Protein AF-A0A5K1C7P5-F1 (afdb_monomer)

Foldseek 3Di:
DDAPEQDADEEEDDLVVLVCLVPDLDDHDPNYHYDDDDHPSCVSND

Organism: NCBI:txid210225

InterPro domains:
  IPR001611 Leucine-rich repeat [PF00560] (24-45)
  IPR032675 Leucine-rich repeat domain superfamily [G3DSA:3.80.10.10] (1-46)

Nearest PDB structures (foldseek):
  6fif-assembly1_A  TM=8.750E-01  e=6.852E-01  Arabidopsis thaliana
  3riz-assembly1_A  TM=8.841E-01  e=1.589E+00  Arabidopsis thaliana

Mean predicted aligned error: 2.56 Å

Sequence (46 aa):
AIDLLRNLLNGILLDSVGNLTTTLWSLRLSSNQIEGTIPLALANLT

Structure (mmCIF, N/CA/C/O backbone):
data_AF-A0A5K1C7P5-F1
#
_entry.id   AF-A0A5K1C7P5-F1
#
loop_
_atom_site.group_PDB
_atom_site.id
_atom_site.type_symbol
_atom_site.label_atom_id
_atom_site.label_alt_id
_atom_site.label_comp_id
_atom_site.label_asym_id
_atom_site.label_entity_id
_atom_site.label_seq_id
_atom_site.pdbx_PDB_ins_code
_atom_site.Cartn_x
_atom_site.Cartn_y
_atom_site.Cartn_z
_atom_site.occupancy
_atom_site.B_iso_or_equiv
_atom_site.auth_seq_id
_atom_site.auth_comp_id
_atom_site.auth_asym_id
_atom_site.auth_atom_id
_atom_site.pdbx_PDB_model_num
ATOM 1 N N . ALA A 1 1 ? 4.245 -6.556 -8.803 1.00 90.12 1 ALA A N 1
ATOM 2 C CA . ALA A 1 1 ? 2.778 -6.690 -8.726 1.00 90.12 1 ALA A CA 1
ATOM 3 C C . ALA A 1 1 ? 2.417 -7.371 -7.419 1.00 90.12 1 ALA A C 1
ATOM 5 O O . ALA A 1 1 ? 3.141 -8.275 -7.016 1.00 90.12 1 ALA A O 1
ATOM 6 N N . ILE A 1 2 ? 1.342 -6.932 -6.770 1.00 95.06 2 ILE A N 1
ATOM 7 C CA . ILE A 1 2 ? 0.777 -7.565 -5.573 1.00 95.06 2 ILE A CA 1
ATOM 8 C C . ILE A 1 2 ? -0.657 -7.984 -5.888 1.00 95.06 2 ILE A C 1
ATOM 10 O O . ILE A 1 2 ? -1.444 -7.174 -6.383 1.00 95.06 2 ILE A O 1
ATOM 14 N N . ASP A 1 3 ? -0.983 -9.240 -5.587 1.00 96.94 3 ASP A N 1
ATOM 15 C CA . ASP A 1 3 ? -2.333 -9.779 -5.706 1.00 96.94 3 ASP A CA 1
ATOM 16 C C . ASP A 1 3 ? -2.848 -10.211 -4.333 1.00 96.94 3 ASP A C 1
ATOM 18 O O . ASP A 1 3 ? -2.319 -11.130 -3.711 1.00 96.94 3 ASP A O 1
ATOM 22 N N . LEU A 1 4 ? -3.858 -9.494 -3.850 1.00 96.56 4 LEU A N 1
ATOM 23 C CA . LEU A 1 4 ? -4.556 -9.744 -2.592 1.00 96.56 4 LEU A CA 1
ATOM 24 C C . LEU A 1 4 ? -6.057 -9.935 -2.843 1.00 96.56 4 LEU A C 1
ATOM 26 O O . LEU A 1 4 ? -6.879 -9.734 -1.945 1.00 96.56 4 LEU A O 1
ATOM 30 N N . LEU A 1 5 ? -6.432 -10.315 -4.063 1.00 97.69 5 LEU A N 1
ATOM 31 C CA . LEU A 1 5 ? -7.809 -10.565 -4.460 1.00 97.69 5 LEU A CA 1
ATOM 3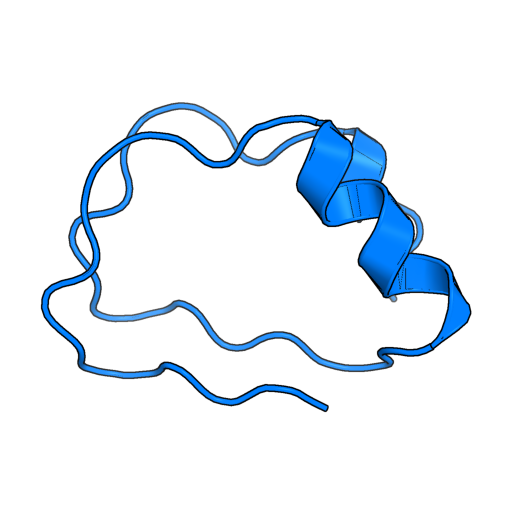2 C C . LEU A 1 5 ? -8.461 -11.639 -3.574 1.00 97.69 5 LEU A C 1
ATOM 34 O O . LEU A 1 5 ? -7.854 -12.668 -3.287 1.00 97.69 5 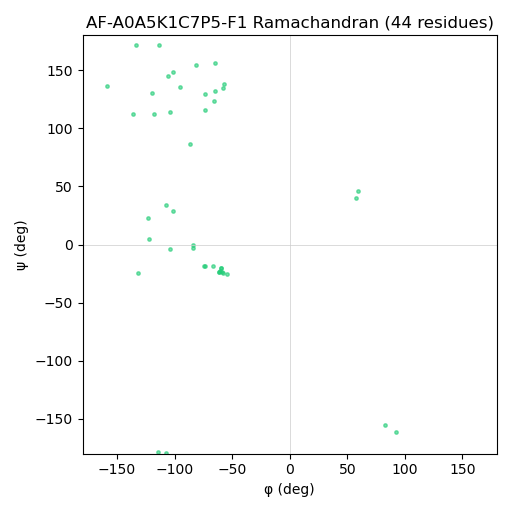LEU A O 1
ATOM 38 N N . ARG A 1 6 ? -9.724 -11.413 -3.187 1.00 98.00 6 ARG A N 1
ATOM 39 C CA . ARG A 1 6 ? -10.555 -12.370 -2.419 1.00 98.00 6 ARG A CA 1
ATOM 40 C C . ARG A 1 6 ? -9.965 -12.756 -1.059 1.00 98.00 6 ARG A C 1
ATOM 42 O O . ARG A 1 6 ? -9.973 -13.928 -0.687 1.00 98.00 6 ARG A O 1
ATOM 49 N N . ASN A 1 7 ? -9.502 -11.763 -0.309 1.00 98.00 7 ASN A N 1
ATOM 50 C CA . ASN A 1 7 ? -9.126 -11.925 1.093 1.00 98.00 7 ASN A CA 1
ATOM 51 C C . ASN A 1 7 ? -10.163 -11.263 2.020 1.00 98.00 7 ASN A C 1
ATOM 53 O O . ASN A 1 7 ? -11.185 -10.734 1.583 1.00 98.00 7 ASN A O 1
ATOM 57 N N . LEU A 1 8 ? -9.911 -11.330 3.327 1.00 97.94 8 LEU A N 1
ATOM 58 C CA . LEU A 1 8 ? -10.728 -10.690 4.364 1.00 97.94 8 LEU A CA 1
ATOM 59 C C . LEU A 1 8 ? -10.082 -9.390 4.873 1.00 97.94 8 LEU A C 1
ATOM 61 O O . LEU A 1 8 ? -10.248 -9.030 6.038 1.00 97.94 8 LEU A O 1
ATOM 65 N N . LEU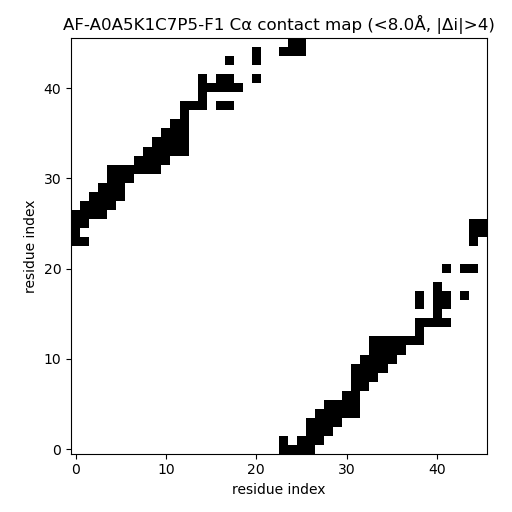 A 1 9 ? -9.300 -8.706 4.027 1.00 97.38 9 LEU A N 1
ATOM 66 C CA . LEU A 1 9 ? -8.668 -7.441 4.404 1.00 97.38 9 LEU A CA 1
ATOM 67 C C . LEU A 1 9 ? -9.755 -6.395 4.647 1.00 97.38 9 LEU A C 1
ATOM 69 O O . LEU A 1 9 ? -10.656 -6.245 3.824 1.00 97.38 9 LEU A O 1
ATOM 73 N N . ASN A 1 10 ? -9.657 -5.685 5.763 1.00 97.50 10 ASN A N 1
ATOM 74 C CA . ASN A 1 10 ? -10.607 -4.659 6.176 1.00 97.50 10 ASN A CA 1
ATOM 75 C C . ASN A 1 10 ? -9.880 -3.389 6.637 1.00 97.50 10 ASN A C 1
ATOM 77 O O . ASN A 1 10 ? -8.652 -3.372 6.750 1.00 97.50 10 ASN A O 1
ATOM 81 N N . GLY A 1 11 ? -10.648 -2.328 6.880 1.00 96.81 11 GLY A N 1
ATOM 82 C CA . GLY A 1 11 ? -10.126 -1.018 7.261 1.00 96.81 11 GLY A CA 1
ATOM 83 C C . GLY A 1 11 ? -9.892 -0.111 6.057 1.00 96.81 11 GLY A C 1
ATOM 84 O O . GLY A 1 11 ? -10.449 -0.336 4.987 1.00 96.81 11 GLY A O 1
ATOM 85 N N . ILE A 1 12 ? -9.081 0.931 6.236 1.00 96.62 12 ILE A N 1
ATOM 86 C CA . ILE A 1 12 ? -8.862 1.974 5.225 1.00 96.62 12 ILE A CA 1
ATOM 87 C C . ILE A 1 12 ? -7.490 1.840 4.560 1.00 96.62 12 ILE A C 1
ATOM 89 O O . ILE A 1 12 ? -6.497 1.502 5.206 1.00 96.62 12 ILE A O 1
ATOM 93 N N . LEU A 1 13 ? -7.415 2.161 3.270 1.00 95.75 13 LEU A N 1
ATOM 94 C CA . LEU A 1 13 ? -6.136 2.395 2.601 1.00 95.75 13 LEU A CA 1
ATOM 95 C C . LEU A 1 13 ? -5.581 3.746 3.065 1.00 95.75 13 LEU A C 1
ATOM 97 O O . LEU A 1 13 ? -6.181 4.785 2.816 1.00 95.75 13 LEU A O 1
ATOM 101 N N . LEU A 1 14 ? -4.439 3.729 3.748 1.00 95.69 14 LEU A N 1
ATOM 102 C CA . LEU A 1 14 ? -3.729 4.942 4.158 1.00 95.69 14 LEU A CA 1
ATOM 103 C C . LEU A 1 14 ? -2.883 5.490 3.005 1.00 95.69 14 LEU A C 1
ATOM 105 O O . LEU A 1 14 ? -2.391 4.712 2.190 1.00 95.69 14 LEU A O 1
ATOM 109 N N . ASP A 1 15 ? -2.607 6.797 2.995 1.00 95.75 15 ASP A N 1
ATOM 110 C CA . ASP A 1 15 ? -1.737 7.443 1.992 1.00 95.75 15 ASP A CA 1
ATOM 111 C C . ASP A 1 15 ? -0.341 6.802 1.885 1.00 95.75 15 ASP A C 1
ATOM 113 O O . ASP A 1 15 ? 0.280 6.828 0.823 1.00 95.75 15 ASP A O 1
ATOM 117 N N . SER A 1 16 ? 0.136 6.150 2.951 1.00 94.56 16 SER A N 1
ATOM 118 C CA . SER A 1 16 ? 1.406 5.412 2.958 1.00 94.56 16 SER A CA 1
ATOM 119 C C . SER A 1 16 ? 1.466 4.269 1.937 1.00 94.56 16 SER A C 1
ATOM 121 O O . SER A 1 16 ? 2.564 3.875 1.539 1.00 94.56 16 SER A O 1
ATOM 123 N N . VAL A 1 17 ? 0.322 3.768 1.452 1.00 93.88 17 VAL A N 1
ATOM 124 C CA . VAL A 1 17 ? 0.268 2.786 0.356 1.00 93.88 17 VAL A CA 1
ATOM 125 C C . VAL A 1 17 ? 0.875 3.338 -0.943 1.00 93.88 17 VAL A C 1
ATOM 127 O O . VAL A 1 17 ? 1.374 2.568 -1.762 1.00 93.88 17 VAL A O 1
ATOM 130 N N . GLY A 1 18 ? 0.915 4.665 -1.109 1.00 93.62 18 GLY A N 1
ATOM 131 C CA . GLY A 1 18 ? 1.569 5.325 -2.239 1.00 93.62 18 GLY A CA 1
ATOM 132 C C . GLY A 1 18 ? 3.070 5.053 -2.326 1.00 93.62 18 GLY A C 1
ATOM 133 O O . GLY A 1 18 ? 3.619 5.049 -3.421 1.00 93.62 18 GLY A O 1
ATOM 134 N N . ASN A 1 19 ? 3.743 4.701 -1.222 1.00 94.50 19 ASN A N 1
ATOM 135 C CA . ASN A 1 19 ? 5.163 4.317 -1.263 1.00 94.50 1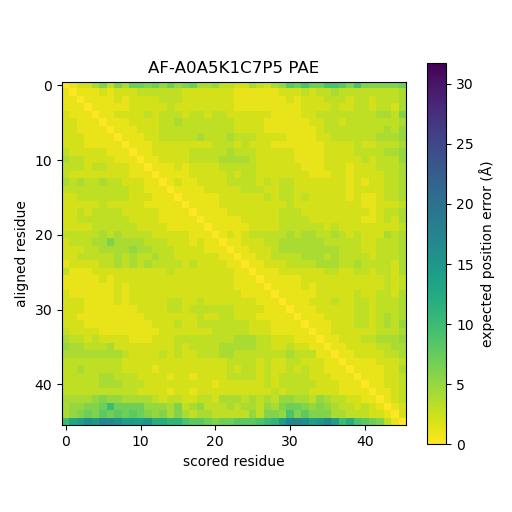9 ASN A CA 1
ATOM 136 C C . ASN A 1 19 ? 5.415 3.109 -2.183 1.00 94.50 19 ASN A C 1
ATOM 138 O O . ASN A 1 19 ? 6.519 2.939 -2.707 1.00 94.50 19 ASN A O 1
ATOM 142 N N . LEU A 1 20 ? 4.386 2.288 -2.413 1.00 93.06 20 LEU A N 1
ATOM 143 C CA . LEU A 1 20 ? 4.457 1.123 -3.283 1.00 93.06 20 LEU A CA 1
ATOM 144 C C . LEU A 1 20 ? 4.463 1.485 -4.778 1.00 93.06 20 LEU A C 1
AT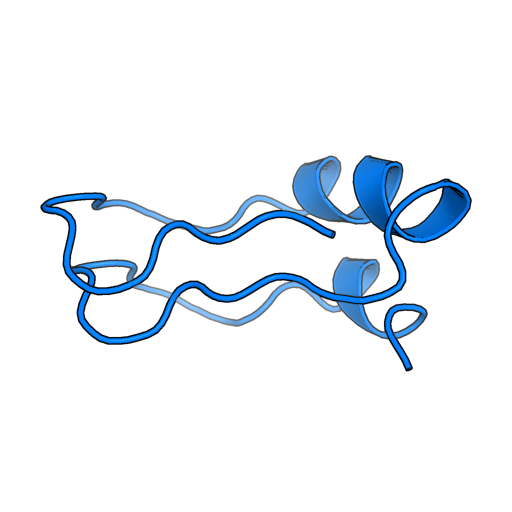OM 146 O O . LEU A 1 20 ? 4.898 0.660 -5.579 1.00 93.06 20 LEU A O 1
ATOM 150 N N . THR A 1 21 ? 4.043 2.692 -5.183 1.00 91.62 21 THR A N 1
ATOM 151 C CA . THR A 1 21 ? 3.953 3.076 -6.611 1.00 91.62 21 THR A CA 1
ATOM 152 C C . THR A 1 21 ? 5.319 3.160 -7.292 1.00 91.62 21 THR A C 1
ATOM 154 O O . THR A 1 21 ? 5.407 3.122 -8.510 1.00 91.62 21 THR A O 1
ATOM 157 N N . THR A 1 22 ? 6.401 3.265 -6.517 1.00 92.56 22 THR A N 1
ATOM 158 C CA . THR A 1 22 ? 7.780 3.298 -7.034 1.00 92.56 22 THR A CA 1
ATOM 159 C C . THR A 1 22 ? 8.276 1.935 -7.524 1.00 92.56 22 THR A C 1
ATOM 161 O O . THR A 1 22 ? 9.257 1.867 -8.260 1.00 92.56 22 THR A O 1
ATOM 164 N N . THR A 1 23 ? 7.623 0.844 -7.112 1.00 92.62 23 THR A N 1
ATOM 165 C CA . THR A 1 23 ? 8.077 -0.535 -7.374 1.00 92.62 23 THR A CA 1
ATOM 166 C C . THR A 1 23 ? 6.976 -1.443 -7.918 1.00 92.62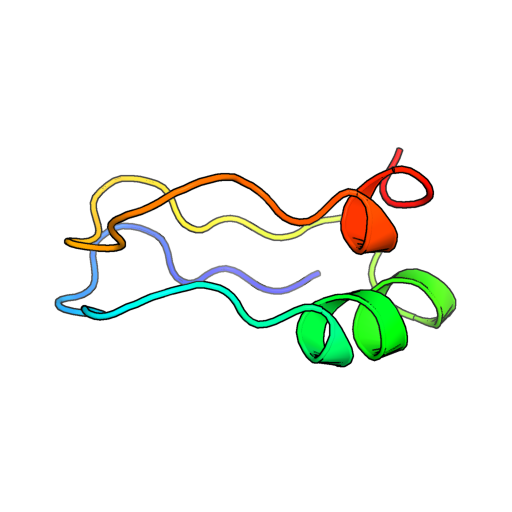 23 THR A C 1
ATOM 168 O O . THR A 1 23 ? 7.263 -2.441 -8.586 1.00 92.62 23 THR A O 1
ATOM 171 N N . LEU A 1 24 ? 5.708 -1.128 -7.653 1.00 91.69 24 LEU A N 1
ATOM 172 C CA . LEU A 1 24 ? 4.566 -1.870 -8.164 1.00 91.69 24 LEU A CA 1
ATOM 173 C C . LEU A 1 24 ? 4.029 -1.236 -9.440 1.00 91.69 24 LEU A C 1
ATOM 175 O O . LEU A 1 24 ? 3.793 -0.041 -9.506 1.00 91.69 24 LEU A O 1
ATOM 179 N N . TRP A 1 25 ? 3.744 -2.094 -10.412 1.00 91.50 25 TRP A N 1
ATOM 180 C CA . TRP A 1 25 ? 2.977 -1.769 -11.616 1.00 91.50 25 TRP A CA 1
ATOM 181 C C . TRP A 1 25 ? 1.539 -2.318 -11.556 1.00 91.50 25 TRP A C 1
ATOM 183 O O . TRP A 1 25 ? 0.753 -2.138 -12.472 1.00 91.50 25 TRP A O 1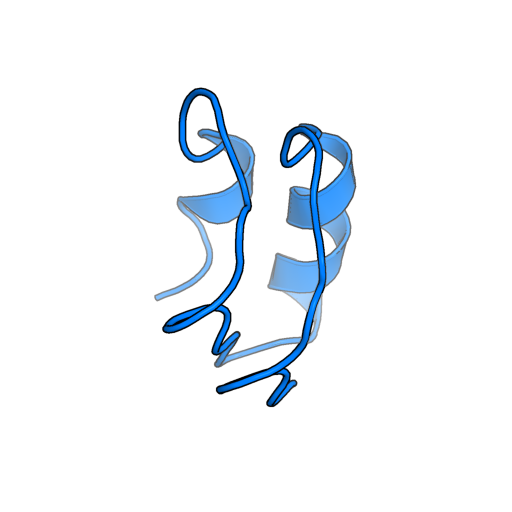
ATOM 193 N N . SER A 1 26 ? 1.189 -3.066 -10.501 1.00 92.81 26 SER A N 1
ATOM 194 C CA . SER A 1 26 ? -0.160 -3.610 -10.315 1.00 92.81 26 SER A CA 1
ATOM 195 C C . SER A 1 26 ? -0.418 -3.947 -8.850 1.00 92.81 26 SER A C 1
ATOM 197 O O . SER A 1 26 ? 0.438 -4.551 -8.189 1.00 92.81 26 SER A O 1
ATOM 199 N N . LEU A 1 27 ? -1.606 -3.577 -8.374 1.00 93.94 27 LEU A N 1
ATOM 200 C CA . LEU A 1 27 ? -2.124 -3.851 -7.038 1.00 93.94 27 LEU A CA 1
ATOM 201 C C . LEU A 1 27 ? -3.586 -4.305 -7.157 1.00 93.94 27 LEU A C 1
ATOM 203 O O . LEU A 1 27 ? -4.453 -3.518 -7.535 1.00 93.94 27 LEU A O 1
ATOM 207 N N . ARG A 1 28 ? -3.871 -5.574 -6.848 1.00 95.31 28 ARG A N 1
ATOM 208 C CA . ARG A 1 28 ? -5.235 -6.131 -6.867 1.00 95.31 28 ARG A CA 1
ATOM 209 C C . ARG A 1 28 ? -5.765 -6.269 -5.446 1.00 95.31 28 ARG A C 1
ATOM 211 O O . ARG A 1 28 ? -5.257 -7.074 -4.674 1.00 95.31 28 ARG A O 1
ATOM 218 N N . LEU A 1 29 ? -6.801 -5.495 -5.126 1.00 95.62 29 LEU A N 1
ATOM 219 C CA . LEU A 1 29 ? -7.452 -5.474 -3.807 1.00 95.62 29 LEU A CA 1
ATOM 220 C C . LEU A 1 29 ? -8.950 -5.803 -3.867 1.00 95.62 29 LEU A C 1
ATOM 222 O O . LEU A 1 29 ? -9.636 -5.734 -2.850 1.00 95.62 29 LEU A O 1
ATOM 226 N N . SER A 1 30 ? -9.484 -6.156 -5.038 1.00 95.38 30 SER A N 1
ATOM 227 C CA . SER A 1 30 ? -10.913 -6.433 -5.183 1.00 95.38 30 SER A CA 1
ATOM 228 C C . SER A 1 30 ? -11.356 -7.660 -4.380 1.00 95.38 30 SER A C 1
ATOM 230 O O . SER A 1 30 ? -10.566 -8.550 -4.052 1.00 95.38 30 SER A O 1
ATOM 232 N N . SER A 1 31 ? -12.651 -7.695 -4.054 1.00 97.56 31 SER A N 1
ATOM 233 C CA . SER A 1 31 ? -13.241 -8.720 -3.183 1.00 97.56 31 SER A CA 1
ATOM 234 C C . SER A 1 31 ? -12.586 -8.783 -1.794 1.00 97.56 31 SER A C 1
ATOM 236 O O . SER A 1 31 ? -12.380 -9.867 -1.262 1.00 97.56 31 SER A O 1
ATOM 238 N N . ASN A 1 32 ? -12.268 -7.618 -1.227 1.00 97.94 32 ASN A N 1
ATOM 239 C CA . ASN A 1 32 ? -11.944 -7.425 0.187 1.00 97.94 32 ASN A CA 1
ATOM 240 C C . ASN A 1 32 ? -13.024 -6.547 0.847 1.00 97.94 32 ASN A C 1
ATOM 242 O O . ASN A 1 32 ? -13.980 -6.134 0.194 1.00 97.94 32 ASN A O 1
ATOM 246 N N . GLN A 1 33 ? -12.862 -6.255 2.133 1.00 98.06 33 GLN A N 1
ATOM 247 C CA . GLN A 1 33 ? -13.732 -5.405 2.952 1.00 98.06 33 GLN A CA 1
ATOM 248 C C . GLN A 1 33 ? -13.046 -4.062 3.262 1.00 98.06 33 GLN A C 1
ATOM 250 O O . GLN A 1 33 ? -13.171 -3.527 4.359 1.00 98.06 33 GLN A O 1
ATOM 255 N N . ILE A 1 34 ? -12.249 -3.551 2.316 1.00 96.69 34 ILE A N 1
ATOM 256 C CA . ILE A 1 34 ? -11.582 -2.253 2.455 1.00 96.69 34 ILE A CA 1
ATOM 257 C C . ILE A 1 34 ? -12.630 -1.150 2.292 1.00 96.69 34 ILE A C 1
ATOM 259 O O . ILE A 1 34 ? -13.394 -1.144 1.327 1.00 96.69 34 ILE A O 1
ATOM 263 N N . GLU A 1 35 ? -12.643 -0.219 3.235 1.00 95.94 35 GLU A N 1
ATOM 264 C CA . GLU A 1 35 ? -13.588 0.888 3.339 1.00 95.94 35 GLU A CA 1
ATOM 265 C C . GLU A 1 35 ? -12.884 2.239 3.122 1.00 95.94 35 GLU A C 1
ATOM 267 O O . GLU A 1 35 ? -11.655 2.3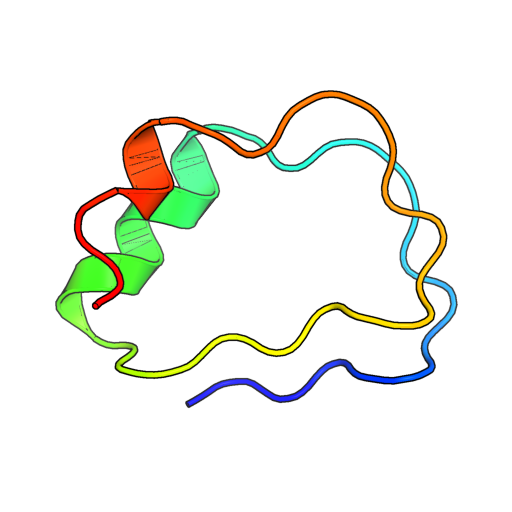35 3.057 1.00 95.94 35 GLU A O 1
ATOM 272 N N . GLY A 1 36 ? -13.675 3.310 3.020 1.00 95.00 36 GLY A N 1
ATOM 273 C CA . GLY A 1 36 ? -13.172 4.666 2.806 1.00 95.00 36 GLY A CA 1
ATOM 274 C C . GLY A 1 36 ? -12.872 4.982 1.339 1.00 95.00 36 GLY A C 1
ATOM 275 O O . GLY A 1 36 ? -13.477 4.429 0.421 1.00 95.00 36 GLY A O 1
ATOM 276 N N . THR A 1 37 ? -11.971 5.936 1.115 1.00 94.12 37 THR A N 1
ATOM 277 C CA . THR A 1 37 ? -11.606 6.424 -0.221 1.00 94.12 37 THR A CA 1
ATOM 278 C C . THR A 1 37 ? -10.290 5.824 -0.690 1.00 94.12 37 THR A C 1
ATOM 280 O O . THR A 1 37 ? -9.385 5.606 0.110 1.00 94.12 37 THR A O 1
ATOM 283 N N . ILE A 1 38 ? -10.145 5.635 -2.001 1.00 92.69 38 ILE A N 1
ATOM 284 C CA . ILE A 1 38 ? -8.850 5.301 -2.600 1.00 92.69 38 ILE A CA 1
ATOM 285 C C . ILE A 1 38 ? -7.896 6.497 -2.416 1.00 92.69 38 ILE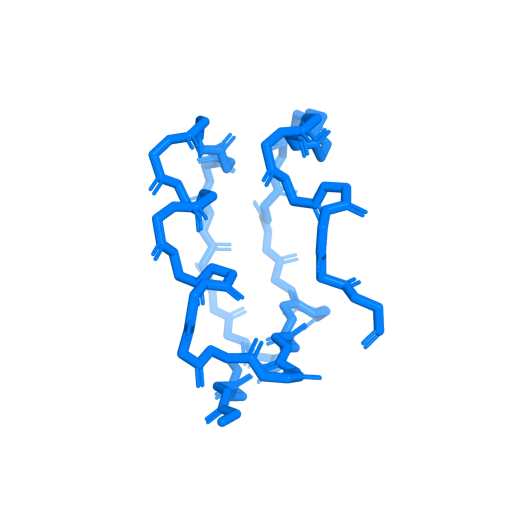 A C 1
ATOM 287 O O . ILE A 1 38 ? -8.240 7.596 -2.857 1.00 92.69 38 ILE A O 1
ATOM 291 N N . PRO A 1 39 ? -6.718 6.316 -1.789 1.00 94.38 39 PRO A N 1
ATOM 292 C CA . PRO A 1 39 ? -5.745 7.388 -1.612 1.00 94.38 39 PRO A CA 1
ATOM 293 C C . PRO A 1 39 ? -5.296 8.005 -2.932 1.00 94.38 39 PRO A C 1
ATOM 295 O O . PRO A 1 39 ? -4.895 7.290 -3.852 1.00 94.38 39 PRO A O 1
ATOM 298 N N . LEU A 1 40 ? -5.241 9.338 -2.985 1.00 95.31 40 LEU A N 1
ATOM 299 C CA . LEU A 1 40 ? -4.618 10.077 -4.093 1.00 95.31 40 LEU A CA 1
ATOM 300 C C . LEU A 1 40 ? -3.143 9.701 -4.277 1.00 95.31 40 LEU A C 1
ATOM 302 O O . LEU A 1 40 ? -2.619 9.796 -5.382 1.00 95.31 40 LEU A O 1
ATOM 306 N N . ALA A 1 41 ? -2.486 9.213 -3.223 1.00 94.31 41 ALA A N 1
ATOM 307 C CA . ALA A 1 41 ? -1.123 8.699 -3.289 1.00 94.31 41 ALA A CA 1
ATOM 308 C C . ALA A 1 41 ? -0.962 7.509 -4.264 1.00 94.31 41 ALA A C 1
ATOM 310 O O . ALA A 1 41 ? 0.144 7.253 -4.732 1.00 94.31 41 ALA A O 1
ATOM 311 N N . LEU A 1 42 ? -2.051 6.810 -4.620 1.00 93.00 42 LEU A N 1
ATOM 312 C CA . LEU A 1 42 ? -2.060 5.767 -5.653 1.00 93.00 42 LEU A CA 1
ATOM 313 C C . LEU A 1 42 ? -2.225 6.308 -7.081 1.00 93.00 42 LEU A C 1
ATOM 315 O O . LEU A 1 42 ? -2.197 5.516 -8.016 1.00 93.00 42 LEU A O 1
ATOM 319 N N . ALA A 1 43 ? -2.359 7.624 -7.285 1.00 89.31 43 ALA A N 1
ATOM 320 C CA . ALA A 1 43 ? -2.551 8.212 -8.615 1.00 89.31 43 ALA A CA 1
ATOM 321 C C . ALA A 1 43 ? -1.390 7.930 -9.589 1.00 89.31 43 ALA A C 1
ATOM 323 O O . ALA A 1 43 ? -1.590 7.955 -10.799 1.00 89.31 43 ALA A O 1
ATOM 324 N N . ASN A 1 44 ? -0.195 7.630 -9.068 1.00 83.62 44 ASN A N 1
ATOM 325 C CA . ASN A 1 44 ? 0.975 7.263 -9.871 1.00 83.62 44 ASN A CA 1
ATOM 326 C C . ASN A 1 44 ? 1.020 5.771 -10.252 1.00 83.62 44 ASN A C 1
ATOM 328 O O . ASN A 1 44 ? 1.949 5.350 -10.937 1.00 83.62 44 ASN A O 1
ATOM 332 N N . LEU A 1 45 ? 0.063 4.961 -9.788 1.00 82.06 45 LEU A N 1
ATOM 333 C CA . LEU A 1 45 ? -0.054 3.550 -10.143 1.00 82.06 45 LEU A CA 1
ATOM 334 C C . LEU A 1 45 ? -0.880 3.429 -11.439 1.00 82.06 45 LEU A C 1
ATOM 336 O O . LEU A 1 45 ? -2.102 3.306 -11.383 1.00 82.06 45 LEU A O 1
ATOM 340 N N . THR A 1 46 ? -0.214 3.536 -12.592 1.00 62.72 46 THR A N 1
ATOM 341 C CA . THR A 1 46 ? -0.826 3.421 -13.935 1.00 62.72 46 THR A CA 1
ATOM 342 C C . THR A 1 46 ? -0.938 1.986 -14.417 1.00 62.72 46 THR A C 1
ATOM 344 O O . THR A 1 46 ? 0.085 1.271 -14.305 1.00 62.72 46 THR A O 1
#

Secondary structure (DSSP, 8-state):
-EE-TT---EEE--GGGGGGGGT-S-EE--SSEEESPPPGGGGG--

Radius of gyration: 10.28 Å; Cα contacts (8 Å, |Δi|>4): 71; chains: 1; bounding box: 22×22×21 Å

pLDDT: mean 93.72, std 5.67, range [62.72, 98.06]

Solvent-accessible surface area (backbone atoms only — not comparable to full-atom values): 2816 Å² total; per-residue (Å²): 101,50,82,51,58,69,43,84,51,62,53,66,63,53,57,72,62,26,71,47,41,83,76,33,70,43,77,41,59,56,64,42,54,65,43,88,62,85,40,74,49,46,71,71,53,106